Protein AF-A0A969IL62-F1 (afdb_monomer)

Solvent-accessible surface area (backbone atoms only — not comparable to full-atom values): 2773 Å² total; per-residue (Å²): 135,90,47,92,78,60,50,59,64,53,30,59,71,70,37,96,50,39,46,71,48,67,89,46,36,51,94,78,71,38,98,51,66,51,78,44,78,47,66,72,79,131

Secondary structure (DSSP, 8-state):
---TTTHHHHHHHT-TTEEEE----GGGT-SS---EEEE---

Structure (mmCIF, N/CA/C/O backbone):
data_AF-A0A969IL62-F1
#
_entry.id   AF-A0A969IL62-F1
#
loop_
_atom_site.group_PDB
_atom_site.id
_atom_site.type_symbol
_atom_site.label_atom_id
_atom_site.label_alt_id
_atom_site.label_comp_id
_atom_site.label_asym_id
_atom_site.label_entity_id
_atom_site.label_seq_id
_atom_site.pdbx_PDB_ins_code
_atom_site.Cartn_x
_atom_site.Cartn_y
_atom_site.Cartn_z
_atom_site.occupancy
_atom_site.B_iso_or_equiv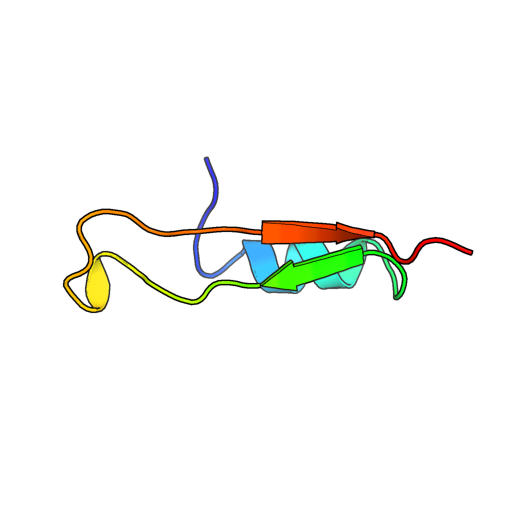
_atom_site.auth_seq_id
_atom_site.auth_comp_id
_atom_site.auth_asym_id
_atom_site.auth_atom_id
_atom_site.pdbx_PDB_model_num
ATOM 1 N N . MET A 1 1 ? -11.838 -7.751 -6.184 1.00 55.41 1 MET A N 1
ATOM 2 C CA . MET A 1 1 ? -11.587 -7.842 -4.730 1.00 55.41 1 MET A CA 1
ATOM 3 C C . MET A 1 1 ? -10.153 -7.396 -4.508 1.00 55.41 1 MET A C 1
ATOM 5 O O . MET A 1 1 ? -9.278 -8.026 -5.080 1.00 55.41 1 MET A O 1
ATOM 9 N N . LEU A 1 2 ? -9.932 -6.287 -3.797 1.00 69.25 2 LEU A N 1
ATOM 10 C CA . LEU A 1 2 ? -8.588 -5.804 -3.453 1.00 69.25 2 LEU A CA 1
ATOM 11 C C . LEU A 1 2 ? -8.123 -6.548 -2.200 1.00 69.25 2 LEU A C 1
ATOM 13 O O . LEU A 1 2 ? -8.865 -6.614 -1.214 1.00 69.25 2 LEU A O 1
ATOM 17 N N . VAL A 1 3 ? -6.959 -7.189 -2.271 1.00 79.69 3 VAL A N 1
ATOM 18 C CA . VAL A 1 3 ? -6.422 -8.015 -1.188 1.00 79.69 3 VAL A CA 1
ATOM 19 C C . VAL A 1 3 ? -5.199 -7.311 -0.621 1.00 79.69 3 VAL A C 1
ATOM 21 O O . VAL A 1 3 ? -4.149 -7.268 -1.256 1.00 79.69 3 VAL A O 1
ATOM 24 N N . CYS A 1 4 ? -5.306 -6.859 0.634 1.00 77.69 4 CYS A N 1
ATOM 25 C CA . CYS A 1 4 ? -4.316 -6.033 1.341 1.00 77.69 4 CYS A CA 1
ATOM 26 C C . CYS A 1 4 ? -2.840 -6.444 1.181 1.00 77.69 4 CYS A C 1
ATOM 28 O O . CYS A 1 4 ? -1.960 -5.599 1.333 1.00 77.69 4 CYS A O 1
ATOM 30 N N . ARG A 1 5 ? -2.554 -7.729 0.954 1.00 79.19 5 ARG A N 1
ATOM 31 C CA . ARG A 1 5 ? -1.190 -8.250 0.806 1.00 79.19 5 ARG A CA 1
ATOM 32 C C . ARG A 1 5 ? -0.724 -8.359 -0.648 1.00 79.19 5 ARG A C 1
ATOM 34 O O . ARG A 1 5 ? 0.462 -8.189 -0.895 1.00 79.19 5 ARG A O 1
ATOM 41 N N . ALA A 1 6 ? -1.623 -8.657 -1.583 1.00 88.75 6 ALA A N 1
ATOM 42 C CA . ALA A 1 6 ? -1.271 -8.887 -2.984 1.00 88.75 6 ALA A CA 1
ATOM 43 C C . ALA A 1 6 ? -1.208 -7.585 -3.799 1.00 88.75 6 ALA A C 1
ATOM 45 O O . ALA A 1 6 ? -0.484 -7.518 -4.789 1.00 88.75 6 ALA A O 1
ATOM 46 N N . ASP A 1 7 ? -1.923 -6.545 -3.365 1.00 89.06 7 ASP A N 1
ATOM 47 C CA . ASP A 1 7 ? -2.087 -5.325 -4.158 1.00 89.06 7 ASP A CA 1
ATOM 48 C C . ASP A 1 7 ? -0.801 -4.483 -4.271 1.00 89.06 7 ASP A C 1
ATOM 50 O O . ASP A 1 7 ? -0.609 -3.817 -5.285 1.00 89.06 7 ASP A O 1
ATOM 54 N N . PHE A 1 8 ? 0.095 -4.525 -3.272 1.00 89.31 8 PHE A N 1
ATOM 55 C CA . PHE A 1 8 ? 1.382 -3.811 -3.321 1.00 89.31 8 PHE A CA 1
ATOM 56 C C . PHE A 1 8 ? 2.341 -4.410 -4.366 1.00 89.31 8 PHE A C 1
ATOM 58 O O . PHE A 1 8 ? 2.729 -3.673 -5.271 1.00 89.31 8 PHE A O 1
ATOM 65 N N . PRO A 1 9 ? 2.641 -5.729 -4.348 1.00 91.62 9 PRO A N 1
ATOM 66 C CA . PRO A 1 9 ? 3.404 -6.362 -5.426 1.00 91.62 9 PRO A CA 1
ATOM 67 C C . PRO A 1 9 ? 2.767 -6.184 -6.809 1.00 91.62 9 PRO A C 1
ATOM 69 O O . PRO A 1 9 ? 3.469 -6.006 -7.801 1.00 91.62 9 PRO A O 1
ATOM 72 N N . LEU A 1 10 ? 1.429 -6.209 -6.889 1.00 90.44 10 LEU A N 1
ATOM 73 C CA . LEU A 1 10 ? 0.717 -5.950 -8.140 1.00 90.44 10 LEU A CA 1
ATOM 74 C C . LEU A 1 10 ? 0.950 -4.515 -8.638 1.00 90.44 10 LEU A C 1
ATOM 76 O O . LEU A 1 10 ? 1.191 -4.319 -9.825 1.00 90.44 10 LEU A O 1
ATOM 80 N N . ALA A 1 11 ? 0.894 -3.523 -7.743 1.00 90.62 11 ALA A N 1
ATOM 81 C CA . ALA A 1 11 ? 1.144 -2.123 -8.076 1.00 90.62 11 ALA A CA 1
ATOM 82 C C . ALA A 1 11 ? 2.579 -1.896 -8.570 1.00 90.62 11 ALA A C 1
ATOM 84 O O . ALA A 1 11 ? 2.770 -1.218 -9.576 1.00 90.62 11 ALA A O 1
ATOM 85 N N . GLU A 1 12 ? 3.565 -2.511 -7.911 1.00 89.94 12 GLU A N 1
ATOM 86 C CA . GLU A 1 12 ? 4.974 -2.486 -8.329 1.00 89.94 12 GLU A CA 1
ATOM 87 C C . GLU A 1 12 ? 5.171 -3.105 -9.723 1.00 89.94 12 GLU A C 1
ATOM 89 O O . GLU A 1 12 ? 5.955 -2.599 -10.526 1.00 89.94 12 GLU A O 1
ATOM 94 N N . GLY A 1 13 ? 4.406 -4.152 -10.050 1.00 91.81 13 GLY A N 1
ATOM 95 C CA . GLY A 1 13 ? 4.428 -4.798 -11.364 1.00 91.81 13 GLY A CA 1
ATOM 96 C C . GLY A 1 13 ? 3.942 -3.920 -12.525 1.00 91.81 13 GLY A C 1
ATOM 97 O O . GLY A 1 13 ? 4.281 -4.206 -13.672 1.00 91.81 13 GLY A O 1
ATOM 98 N N . PHE A 1 14 ? 3.192 -2.844 -12.263 1.00 90.50 14 PHE A N 1
ATOM 99 C CA . PHE A 1 14 ? 2.760 -1.896 -13.301 1.00 90.50 14 PHE A CA 1
ATOM 100 C C . PHE A 1 14 ? 3.840 -0.874 -13.698 1.00 90.50 14 PHE A C 1
ATOM 102 O O . PHE A 1 14 ? 3.629 -0.111 -14.641 1.00 90.50 14 PHE A O 1
ATOM 109 N N . GLY A 1 15 ? 4.992 -0.860 -13.020 1.00 88.25 15 GLY A N 1
ATOM 110 C CA . GLY A 1 15 ? 6.091 0.071 -13.281 1.00 88.25 15 GLY A CA 1
ATOM 111 C C . GLY A 1 15 ? 6.041 1.346 -12.431 1.00 88.25 15 GLY A C 1
ATOM 112 O O . GLY A 1 15 ? 5.135 1.560 -11.630 1.00 88.25 15 GLY A O 1
ATOM 113 N N . THR A 1 16 ? 7.040 2.218 -12.597 1.00 88.00 16 THR A N 1
ATOM 114 C CA . THR A 1 16 ? 7.306 3.376 -11.712 1.00 88.00 16 THR A CA 1
ATOM 115 C C . THR A 1 16 ? 6.294 4.517 -11.793 1.00 88.00 16 THR A C 1
ATOM 117 O O . THR A 1 16 ? 6.390 5.488 -11.028 1.00 88.00 16 THR A O 1
ATOM 120 N N . ASP A 1 17 ? 5.365 4.422 -12.736 1.00 92.19 17 ASP A N 1
ATOM 121 C CA . ASP A 1 17 ? 4.376 5.456 -13.021 1.00 92.19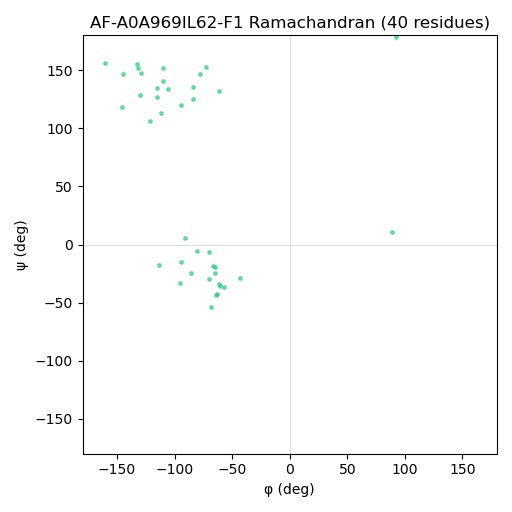 17 ASP A CA 1
ATOM 122 C C . ASP A 1 17 ? 3.077 5.206 -12.276 1.00 92.19 17 ASP A C 1
ATOM 124 O O . ASP A 1 17 ? 2.274 6.124 -12.154 1.00 92.19 17 ASP A O 1
ATOM 128 N N . VAL A 1 18 ? 2.879 3.995 -11.751 1.00 93.12 18 VAL A N 1
ATOM 129 C CA . VAL A 1 18 ? 1.736 3.628 -10.920 1.00 93.12 18 VAL A CA 1
ATOM 130 C C . VAL A 1 18 ? 2.197 3.516 -9.474 1.00 93.12 18 VAL A C 1
ATOM 132 O O . VAL A 1 18 ? 3.204 2.886 -9.168 1.00 93.12 18 VAL A O 1
ATOM 135 N N . SER A 1 19 ? 1.439 4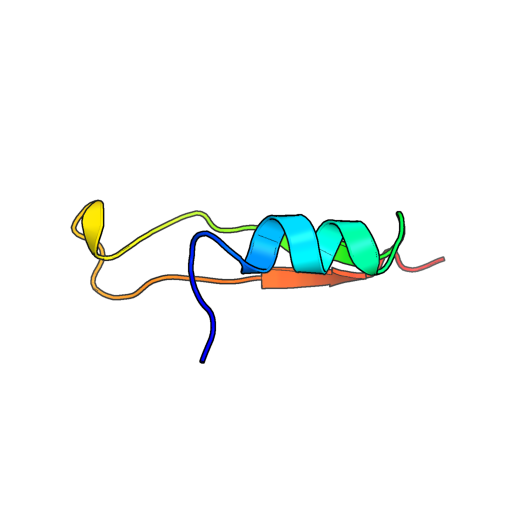.109 -8.560 1.00 92.88 19 SER A N 1
ATOM 136 C CA . SER A 1 19 ? 1.634 3.921 -7.124 1.00 92.88 19 SER A CA 1
ATOM 137 C C . SER A 1 19 ? 0.326 3.541 -6.446 1.00 92.88 19 SER A C 1
ATOM 139 O O . SER A 1 19 ? -0.753 3.974 -6.857 1.00 92.88 19 SER A O 1
ATOM 141 N N . LEU A 1 20 ? 0.434 2.732 -5.393 1.00 93.25 20 LEU A N 1
ATOM 142 C CA . LEU A 1 20 ? -0.666 2.371 -4.508 1.00 93.25 20 LEU A CA 1
ATOM 143 C C . LEU A 1 20 ? -0.394 2.917 -3.108 1.00 93.25 20 LEU A C 1
ATOM 145 O O . LEU A 1 20 ? 0.645 2.642 -2.516 1.00 93.25 20 LEU A O 1
ATOM 149 N N . THR A 1 21 ? -1.355 3.657 -2.559 1.00 93.44 21 THR A N 1
ATOM 150 C CA . THR A 1 21 ? -1.366 4.077 -1.153 1.00 93.44 21 THR A CA 1
ATOM 151 C C . THR A 1 21 ? -2.543 3.438 -0.424 1.00 93.44 21 THR A C 1
ATOM 153 O O . THR A 1 21 ? -3.671 3.459 -0.917 1.00 93.44 21 THR A O 1
ATOM 156 N N . ARG A 1 22 ? -2.281 2.916 0.775 1.00 93.62 22 ARG A N 1
ATOM 157 C CA . ARG A 1 22 ? -3.283 2.474 1.753 1.00 93.62 22 ARG A CA 1
ATOM 158 C C . ARG A 1 22 ? -2.938 3.102 3.093 1.00 93.62 22 ARG A C 1
ATOM 160 O O . ARG A 1 22 ? -1.801 2.972 3.538 1.00 93.62 22 ARG A O 1
ATOM 167 N N . THR A 1 23 ? -3.907 3.751 3.724 1.00 92.88 23 THR A N 1
ATOM 168 C CA . THR A 1 23 ? -3.721 4.444 5.005 1.00 92.88 23 THR A CA 1
ATOM 169 C C . THR A 1 23 ? -4.497 3.810 6.153 1.00 92.88 23 THR A C 1
ATOM 171 O O . THR A 1 23 ? -4.159 4.059 7.306 1.00 92.88 23 THR A O 1
ATOM 174 N N . LYS A 1 24 ? -5.506 2.978 5.866 1.00 91.94 24 LYS A N 1
ATOM 175 C CA . LYS A 1 24 ? -6.328 2.326 6.890 1.00 91.94 24 LYS A CA 1
ATOM 176 C C . LYS A 1 24 ? -6.759 0.921 6.494 1.00 91.94 24 LYS A C 1
ATOM 178 O O . LYS A 1 24 ? -7.042 0.634 5.327 1.00 91.94 24 LYS A O 1
ATOM 183 N N . THR A 1 25 ? -6.872 0.050 7.492 1.00 92.50 25 THR A N 1
ATOM 184 C CA . THR A 1 25 ? -7.405 -1.304 7.331 1.00 92.50 25 THR A CA 1
ATOM 18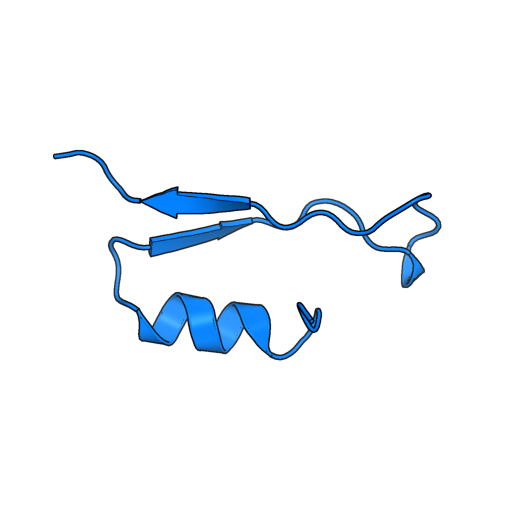5 C C . THR A 1 25 ? -8.438 -1.654 8.393 1.00 92.50 25 THR A C 1
ATOM 187 O O . THR A 1 25 ? -8.416 -1.148 9.513 1.00 92.50 25 THR A O 1
ATOM 190 N N . ILE A 1 26 ? -9.321 -2.597 8.061 1.00 92.69 26 ILE A N 1
ATOM 191 C CA . ILE A 1 26 ? -10.259 -3.185 9.029 1.00 92.69 26 ILE A CA 1
ATOM 192 C C . ILE A 1 26 ? -9.502 -3.898 10.164 1.00 92.69 26 ILE A C 1
ATOM 194 O O . ILE A 1 26 ? -9.939 -3.851 11.308 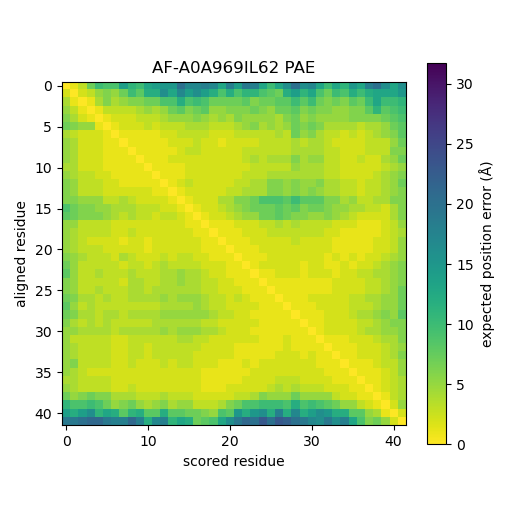1.00 92.69 26 ILE A O 1
ATOM 198 N N . MET A 1 27 ? -8.342 -4.507 9.877 1.00 89.88 27 MET A N 1
ATOM 199 C CA . MET A 1 27 ? -7.505 -5.155 10.900 1.00 89.88 27 MET A CA 1
ATOM 200 C C . MET A 1 27 ? -6.946 -4.161 11.93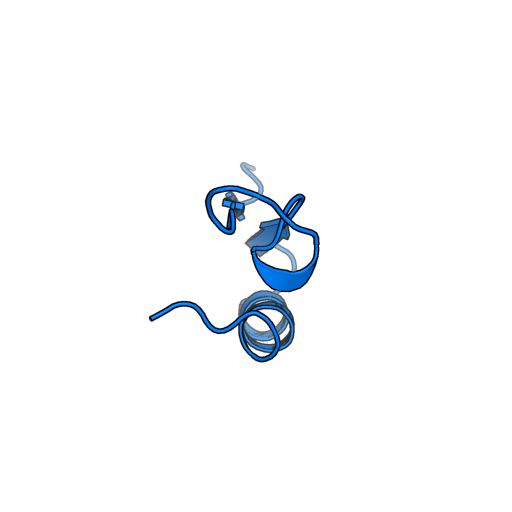0 1.00 89.88 27 M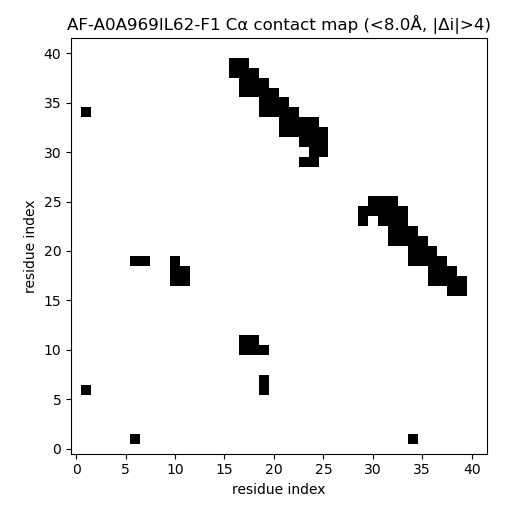ET A C 1
ATOM 202 O O . MET A 1 27 ? -6.662 -4.551 13.056 1.00 89.88 27 MET A O 1
ATOM 206 N N . GLU A 1 28 ? -6.828 -2.884 11.565 1.00 91.38 28 GLU A N 1
ATOM 207 C CA . GLU A 1 28 ? -6.438 -1.783 12.457 1.00 91.38 28 GLU A CA 1
ATOM 208 C C . GLU A 1 28 ? -7.654 -1.101 13.118 1.00 91.38 28 GLU A C 1
ATOM 210 O O . GLU A 1 28 ? -7.503 -0.093 13.802 1.00 91.38 28 GLU A O 1
ATOM 215 N N . GLY A 1 29 ? -8.869 -1.630 12.925 1.00 94.75 29 GLY A N 1
ATOM 216 C CA . GLY A 1 29 ? -10.102 -1.101 13.517 1.00 94.75 29 GLY A CA 1
ATOM 217 C C . GLY A 1 29 ? -10.812 -0.024 12.691 1.00 94.75 29 GLY A C 1
ATOM 218 O O . GLY A 1 29 ? -11.746 0.605 13.188 1.00 94.75 29 GLY A O 1
ATOM 219 N N . ALA A 1 30 ? -10.415 0.207 11.436 1.00 95.75 30 ALA A N 1
ATOM 220 C CA . ALA A 1 30 ? -11.131 1.134 10.561 1.00 95.75 30 ALA A CA 1
ATOM 221 C C . ALA A 1 30 ? -12.473 0.553 10.081 1.00 95.75 30 ALA A C 1
ATOM 223 O O . ALA A 1 30 ? -12.618 -0.654 9.894 1.00 95.75 30 ALA A O 1
ATOM 224 N N . SER A 1 31 ? -13.445 1.421 9.778 1.00 96.81 31 SER A N 1
ATOM 225 C CA . SER A 1 31 ? -14.749 0.995 9.237 1.00 96.81 31 SER A CA 1
ATOM 226 C C . SER A 1 31 ? -14.668 0.394 7.829 1.00 96.81 31 SER A C 1
ATOM 228 O O . SER A 1 31 ? -15.594 -0.278 7.384 1.00 96.81 31 SER A O 1
ATOM 230 N N . HIS A 1 32 ? -13.574 0.658 7.115 1.00 92.19 32 HIS A N 1
ATOM 231 C CA . HIS A 1 32 ? -13.268 0.114 5.799 1.00 92.19 32 HIS A CA 1
ATOM 232 C C . HIS A 1 32 ? -11.769 0.231 5.521 1.00 92.19 32 HIS A C 1
ATOM 234 O O . HIS A 1 32 ? -11.094 1.110 6.063 1.00 92.19 32 HIS A O 1
ATOM 240 N N . CYS A 1 33 ? -11.267 -0.622 4.630 1.00 92.69 33 CYS A N 1
ATOM 241 C CA . CYS A 1 33 ? -9.949 -0.444 4.030 1.00 92.69 33 CYS A CA 1
ATOM 242 C C . CYS A 1 33 ? -10.011 0.624 2.932 1.00 92.69 33 CYS A C 1
ATOM 244 O O . CYS A 1 33 ? -11.015 0.716 2.222 1.00 92.69 33 CYS A O 1
ATOM 246 N N . ASP A 1 34 ? -8.941 1.393 2.753 1.00 92.75 34 ASP A N 1
ATOM 247 C CA . ASP A 1 34 ? -8.776 2.262 1.589 1.00 92.75 34 ASP A CA 1
ATOM 248 C C . ASP A 1 34 ? -7.687 1.763 0.644 1.00 92.75 34 ASP A C 1
ATOM 250 O O . ASP A 1 34 ? -6.736 1.093 1.030 1.00 92.75 34 ASP A O 1
ATOM 254 N N . PHE A 1 35 ? -7.841 2.092 -0.631 1.00 93.25 35 PHE A N 1
ATOM 255 C CA . PHE A 1 35 ? -6.853 1.795 -1.655 1.00 93.25 35 PHE A CA 1
ATOM 256 C C . PHE A 1 35 ? -6.887 2.933 -2.660 1.00 93.25 35 PHE A C 1
ATOM 258 O O . PHE A 1 35 ? -7.921 3.193 -3.278 1.00 93.25 35 PHE A O 1
ATOM 265 N N . ARG A 1 36 ? -5.768 3.636 -2.810 1.00 92.75 36 ARG A N 1
ATOM 266 C CA . ARG A 1 36 ? -5.643 4.754 -3.740 1.00 92.75 36 ARG A CA 1
ATOM 267 C C . ARG A 1 36 ? -4.535 4.471 -4.734 1.00 92.75 36 ARG A C 1
ATOM 269 O O . ARG A 1 36 ? -3.359 4.563 -4.392 1.00 92.75 36 ARG A O 1
ATOM 276 N N . TYR A 1 37 ? -4.937 4.161 -5.960 1.00 92.50 37 TYR A N 1
ATOM 277 C CA . TYR A 1 37 ? -4.031 4.134 -7.097 1.00 92.50 37 TYR A CA 1
ATOM 278 C C . TYR A 1 37 ? -3.879 5.541 -7.665 1.00 92.50 37 TYR A C 1
ATOM 280 O O . TYR A 1 37 ? -4.865 6.260 -7.843 1.00 92.50 37 TYR A O 1
ATOM 288 N N . SER A 1 38 ? -2.648 5.926 -7.967 1.00 93.12 38 SER A N 1
ATOM 289 C CA . SER A 1 38 ? -2.355 7.136 -8.727 1.00 93.12 38 SER A CA 1
ATOM 290 C C . SER A 1 38 ? -1.372 6.834 -9.838 1.00 93.12 38 SER A C 1
ATOM 292 O O . SER A 1 38 ? -0.558 5.918 -9.724 1.00 93.12 38 SER A O 1
ATOM 294 N N . ARG A 1 39 ? -1.466 7.621 -10.908 1.00 93.00 39 ARG A N 1
ATOM 295 C CA . ARG A 1 39 ? -0.484 7.638 -11.983 1.00 93.00 39 ARG A CA 1
ATOM 296 C C . ARG A 1 39 ? 0.283 8.950 -11.931 1.00 93.00 39 ARG A C 1
ATOM 298 O O . ARG A 1 39 ? -0.331 9.983 -11.657 1.00 93.00 39 ARG A O 1
ATOM 305 N N . LYS A 1 40 ? 1.5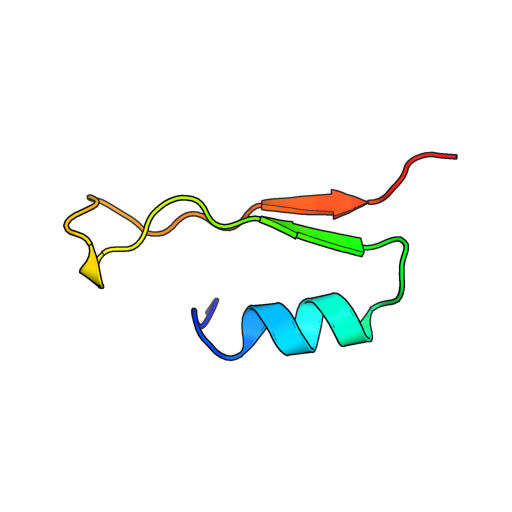91 8.923 -12.179 1.00 86.81 40 LYS A N 1
ATOM 306 C CA . LYS A 1 40 ? 2.343 10.155 -12.443 1.00 86.81 40 LYS A CA 1
ATOM 307 C C . LYS A 1 40 ? 1.766 10.797 -13.707 1.00 86.81 40 LYS A C 1
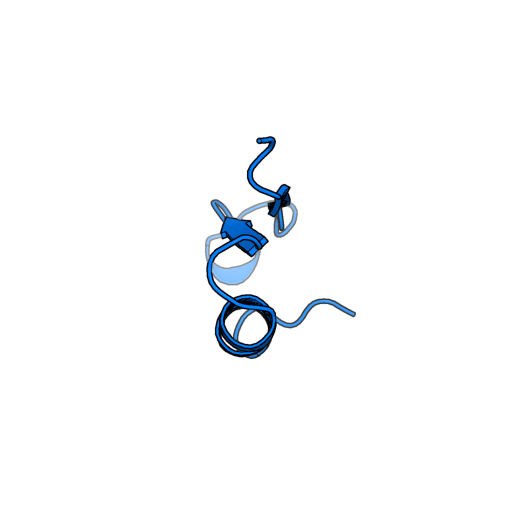ATOM 309 O O . LYS A 1 40 ? 1.486 10.098 -14.677 1.00 86.81 40 LYS A O 1
ATOM 314 N N . CYS A 1 41 ? 1.495 12.095 -13.634 1.00 76.50 41 CYS A N 1
ATOM 315 C CA . CYS A 1 41 ? 1.144 12.890 -14.799 1.00 76.50 41 CYS A CA 1
ATOM 316 C C . CYS A 1 41 ? 2.447 13.521 -15.282 1.00 76.50 41 CYS A C 1
ATOM 318 O O . CYS A 1 41 ? 3.093 14.206 -14.485 1.00 76.50 41 CYS A O 1
ATOM 320 N N . ASP A 1 42 ? 2.837 13.227 -16.517 1.00 62.84 42 ASP A N 1
ATOM 321 C CA . ASP A 1 42 ? 3.843 14.011 -17.235 1.00 62.84 42 ASP A CA 1
ATOM 322 C C . ASP A 1 42 ? 3.301 15.410 -17.570 1.00 62.84 42 ASP A C 1
ATOM 324 O O . ASP A 1 42 ? 2.070 15.530 -17.805 1.00 62.84 42 ASP A O 1
#

Foldseek 3Di:
DDDPPVVQVVQVVVDPQKDWDWDDPVVNVDPHTDIDIDGDDD

pLDDT: mean 88.45, std 8.59, range [55.41, 96.81]

Radius of gyration: 11.43 Å; Cα contacts (8 Å, |Δi|>4): 44; chains: 1; bounding box: 22×23×31 Å

Sequence (42 aa):
MLVCRADFPLAEGFGTDVSLTRTKTIMEGASHCDFRYSRKCD

Mean predicted aligned error: 4.03 Å